Protein AF-A0A0P0Z8L7-F1 (afdb_monomer_lite)

Foldseek 3Di:
DDFDQLQDVVRVRPDTDQAEPQLVVVCVVPDDPVRSVVCVVVVHDPCVDVVNVVVCVVCVPPDSHDDDPPPPPD

Structure (mmCIF, N/CA/C/O backbone):
data_AF-A0A0P0Z8L7-F1
#
_entry.id   AF-A0A0P0Z8L7-F1
#
loop_
_atom_site.group_PDB
_atom_site.id
_atom_site.type_symbol
_atom_site.label_atom_id
_atom_site.label_alt_id
_atom_site.label_comp_id
_atom_site.label_asym_id
_atom_site.label_entity_id
_atom_site.label_seq_id
_atom_site.pdbx_PDB_ins_code
_atom_site.Cartn_x
_atom_site.Cartn_y
_atom_site.Cartn_z
_atom_site.occupancy
_atom_site.B_iso_or_equiv
_atom_site.auth_seq_id
_atom_site.auth_comp_id
_atom_site.auth_asym_id
_atom_site.auth_atom_id
_atom_site.pdbx_PDB_model_num
ATOM 1 N N . MET A 1 1 ? 8.707 -7.927 -9.447 1.00 60.72 1 MET A N 1
ATOM 2 C CA . MET A 1 1 ? 7.592 -7.991 -8.474 1.00 60.72 1 MET A CA 1
ATOM 3 C C . MET A 1 1 ? 8.131 -8.098 -7.063 1.00 60.72 1 MET A C 1
ATOM 5 O O . MET A 1 1 ? 9.059 -8.866 -6.837 1.00 60.72 1 MET A O 1
ATOM 9 N N . ASP A 1 2 ? 7.536 -7.359 -6.131 1.00 69.38 2 ASP A N 1
ATOM 10 C CA . ASP A 1 2 ? 7.884 -7.350 -4.708 1.00 69.38 2 ASP A CA 1
ATOM 11 C C . ASP A 1 2 ? 6.847 -8.139 -3.891 1.00 69.38 2 ASP A C 1
ATOM 13 O O . ASP A 1 2 ? 5.674 -8.212 -4.271 1.00 69.38 2 ASP A O 1
ATOM 17 N N . ARG A 1 3 ? 7.258 -8.752 -2.775 1.00 72.81 3 ARG A N 1
ATOM 18 C CA . ARG A 1 3 ? 6.317 -9.428 -1.865 1.00 72.81 3 ARG A CA 1
ATOM 19 C C . ARG A 1 3 ? 5.840 -8.426 -0.833 1.00 72.81 3 ARG A C 1
ATOM 21 O O . ARG A 1 3 ? 6.572 -8.092 0.093 1.00 72.81 3 ARG A O 1
ATOM 28 N N . PHE A 1 4 ? 4.598 -7.988 -0.972 1.00 70.50 4 PHE A N 1
ATOM 29 C CA . PHE A 1 4 ? 3.985 -7.087 -0.012 1.00 70.50 4 PHE A CA 1
ATOM 30 C C . PHE A 1 4 ? 3.068 -7.851 0.925 1.00 70.50 4 PHE A C 1
ATOM 32 O O . PHE A 1 4 ? 2.345 -8.759 0.513 1.00 70.50 4 PHE A O 1
ATOM 39 N N . HIS A 1 5 ? 3.117 -7.467 2.194 1.00 72.25 5 HIS A N 1
ATOM 40 C CA . HIS A 1 5 ? 2.240 -7.969 3.236 1.00 72.25 5 HIS A CA 1
ATOM 41 C C . HIS A 1 5 ? 1.070 -6.986 3.390 1.00 72.25 5 HIS A C 1
ATOM 43 O O . HIS A 1 5 ? 1.265 -5.932 3.996 1.00 72.25 5 HIS A O 1
ATOM 49 N N . PRO A 1 6 ? -0.142 -7.295 2.878 1.00 65.19 6 PRO A N 1
ATOM 50 C CA . PRO A 1 6 ? -1.309 -6.418 3.026 1.00 65.19 6 PRO A CA 1
ATOM 51 C C . PRO A 1 6 ? -1.668 -6.188 4.490 1.00 65.19 6 PRO A C 1
ATOM 53 O O . PRO A 1 6 ? -2.187 -5.139 4.857 1.00 65.19 6 PRO A O 1
ATOM 56 N N . ILE A 1 7 ? -1.369 -7.188 5.318 1.00 62.16 7 ILE A N 1
ATOM 57 C CA . ILE A 1 7 ? -1.493 -7.131 6.763 1.00 62.16 7 ILE A CA 1
ATOM 58 C C . ILE A 1 7 ? -0.075 -7.138 7.338 1.00 62.16 7 ILE A C 1
ATOM 60 O O . ILE A 1 7 ? 0.672 -8.084 7.074 1.00 62.16 7 ILE A O 1
ATOM 64 N N . PRO A 1 8 ? 0.318 -6.126 8.133 1.00 61.94 8 PRO A N 1
ATOM 65 C CA . PRO A 1 8 ? 1.628 -6.099 8.767 1.00 61.94 8 PRO A CA 1
ATOM 66 C C . PRO A 1 8 ? 1.916 -7.388 9.546 1.00 61.94 8 PRO A C 1
ATOM 68 O O . PRO A 1 8 ? 1.049 -7.922 10.241 1.00 61.94 8 PRO A O 1
ATOM 71 N N . LYS A 1 9 ? 3.164 -7.866 9.488 1.00 59.84 9 LYS A N 1
ATOM 72 C CA . LYS A 1 9 ? 3.600 -9.112 10.144 1.00 59.84 9 LYS A CA 1
ATOM 73 C C . LYS A 1 9 ? 3.277 -9.141 11.646 1.00 59.84 9 LYS A C 1
ATOM 75 O O . LYS A 1 9 ? 2.878 -10.178 12.168 1.00 59.84 9 LYS A O 1
ATOM 80 N N . SER A 1 10 ? 3.359 -7.990 12.320 1.00 54.91 10 SER A N 1
ATOM 81 C CA . SER A 1 10 ? 3.019 -7.818 13.744 1.00 54.91 10 SER A CA 1
ATOM 82 C C . SER A 1 10 ? 1.550 -8.104 14.085 1.00 54.91 10 SER A C 1
ATOM 84 O O . SER A 1 10 ? 1.217 -8.280 15.250 1.00 54.91 10 SER A O 1
ATOM 86 N N . ARG A 1 11 ? 0.667 -8.154 13.082 1.00 55.31 11 ARG A N 1
ATOM 87 C CA . ARG A 1 11 ? -0.777 -8.409 13.206 1.00 55.31 11 ARG A CA 1
ATOM 88 C C . ARG A 1 11 ? -1.178 -9.803 12.704 1.00 55.31 11 ARG A C 1
ATOM 90 O O . ARG A 1 11 ? -2.357 -10.064 12.511 1.00 55.31 11 ARG A O 1
ATOM 97 N N . GLY A 1 12 ? -0.211 -10.695 12.475 1.00 56.22 12 GLY A N 1
ATOM 98 C CA . GLY A 1 12 ? -0.472 -12.059 12.007 1.00 56.22 12 GLY A CA 1
ATOM 99 C C . GLY A 1 12 ? -0.631 -12.195 10.492 1.00 56.22 12 GLY A C 1
ATOM 100 O O . GLY A 1 12 ? -1.028 -13.260 10.023 1.00 56.22 12 GLY A O 1
ATOM 101 N N . GLY A 1 13 ? -0.291 -11.158 9.718 1.00 60.62 13 GLY A N 1
ATOM 102 C CA . GLY A 1 13 ? -0.282 -11.226 8.259 1.00 60.62 13 GLY A CA 1
ATOM 103 C C . GLY A 1 13 ? 0.682 -12.297 7.750 1.00 60.62 13 GLY A C 1
ATOM 104 O O . GLY A 1 13 ? 1.901 -12.131 7.821 1.00 60.62 13 GLY A O 1
ATOM 105 N N . ARG A 1 14 ? 0.130 -13.410 7.256 1.00 59.97 14 ARG A N 1
ATOM 106 C CA . ARG A 1 14 ? 0.880 -14.504 6.614 1.00 59.97 14 ARG A CA 1
ATOM 107 C C . ARG A 1 14 ? 0.802 -14.464 5.096 1.00 59.97 14 ARG A C 1
ATOM 109 O O . ARG A 1 14 ? 1.699 -14.987 4.443 1.00 59.97 14 ARG A O 1
ATOM 116 N N . ASP A 1 15 ? -0.210 -13.800 4.555 1.00 67.38 15 ASP A N 1
ATOM 117 C CA . ASP A 1 15 ? -0.372 -13.639 3.122 1.00 67.38 15 ASP A CA 1
ATOM 118 C C . ASP A 1 15 ? 0.607 -12.601 2.582 1.00 67.38 15 ASP A C 1
ATOM 120 O O . ASP A 1 15 ? 0.608 -11.426 2.960 1.00 67.38 15 ASP A O 1
ATOM 124 N N . THR A 1 16 ? 1.468 -13.068 1.687 1.00 68.25 16 THR A N 1
ATOM 125 C CA . THR A 1 16 ? 2.250 -12.213 0.803 1.00 68.25 16 THR A CA 1
ATOM 126 C C . THR A 1 16 ? 1.579 -12.206 -0.547 1.00 68.25 16 THR A C 1
ATOM 128 O O . THR A 1 16 ? 1.457 -13.254 -1.182 1.00 68.25 16 THR A O 1
ATOM 131 N N . VAL A 1 17 ? 1.199 -11.026 -1.006 1.00 70.81 17 VAL A N 1
ATOM 132 C CA . VAL A 1 17 ? 0.731 -10.839 -2.374 1.00 70.81 17 VAL A CA 1
ATOM 133 C C . VAL A 1 17 ? 1.870 -10.257 -3.193 1.00 70.81 17 VAL A C 1
ATOM 135 O O . VAL A 1 17 ? 2.634 -9.407 -2.725 1.00 70.81 17 VAL A O 1
ATOM 138 N N . ALA A 1 18 ? 2.024 -10.761 -4.413 1.00 72.88 18 ALA A N 1
ATOM 139 C CA . ALA A 1 18 ? 2.983 -10.203 -5.346 1.00 72.88 18 ALA A CA 1
ATOM 140 C C . ALA A 1 18 ? 2.427 -8.864 -5.838 1.00 72.88 18 ALA A C 1
ATOM 142 O O . ALA A 1 18 ? 1.384 -8.818 -6.490 1.00 72.88 18 ALA A O 1
ATOM 143 N N . VAL A 1 19 ? 3.097 -7.771 -5.487 1.00 76.19 19 VAL A N 1
ATOM 144 C CA . VAL A 1 19 ? 2.711 -6.423 -5.909 1.00 76.19 19 VAL A CA 1
ATOM 145 C C . VAL A 1 19 ? 3.833 -5.772 -6.692 1.00 76.19 19 VAL A C 1
ATOM 147 O O . VAL A 1 19 ? 4.996 -6.183 -6.657 1.00 76.19 19 VAL A O 1
ATOM 150 N N . HIS A 1 20 ? 3.479 -4.707 -7.393 1.00 80.31 20 HIS A N 1
ATOM 151 C CA . HIS A 1 20 ? 4.458 -3.823 -7.995 1.00 80.31 20 HIS A CA 1
ATOM 152 C C . HIS A 1 20 ? 5.247 -3.083 -6.899 1.00 80.31 20 HIS A C 1
ATOM 154 O O . HIS A 1 20 ? 4.642 -2.668 -5.906 1.00 80.31 20 HIS A O 1
ATOM 160 N N . PRO A 1 21 ? 6.550 -2.814 -7.087 1.00 80.12 21 PRO A N 1
ATOM 161 C CA . PRO A 1 21 ? 7.334 -1.993 -6.158 1.00 80.12 21 PRO A CA 1
ATOM 162 C C . PRO A 1 21 ? 6.693 -0.623 -5.880 1.00 80.12 21 PRO A C 1
ATOM 164 O O . PRO A 1 21 ? 6.676 -0.155 -4.745 1.00 80.12 21 PRO A O 1
ATOM 167 N N . ILE A 1 22 ? 6.079 -0.018 -6.904 1.00 81.50 22 ILE A N 1
ATOM 168 C CA . ILE A 1 22 ? 5.333 1.242 -6.780 1.00 81.50 22 ILE A CA 1
ATOM 169 C C . ILE A 1 22 ? 4.084 1.121 -5.892 1.00 81.50 22 ILE A C 1
ATOM 171 O O . ILE A 1 22 ? 3.704 2.090 -5.241 1.00 81.50 22 ILE A O 1
ATOM 175 N N . CYS A 1 23 ? 3.438 -0.050 -5.831 1.00 78.81 23 CYS A N 1
ATOM 176 C CA . CYS A 1 23 ? 2.283 -0.254 -4.957 1.00 78.81 23 CYS A CA 1
ATOM 177 C C . CYS A 1 23 ? 2.696 -0.184 -3.488 1.00 78.81 2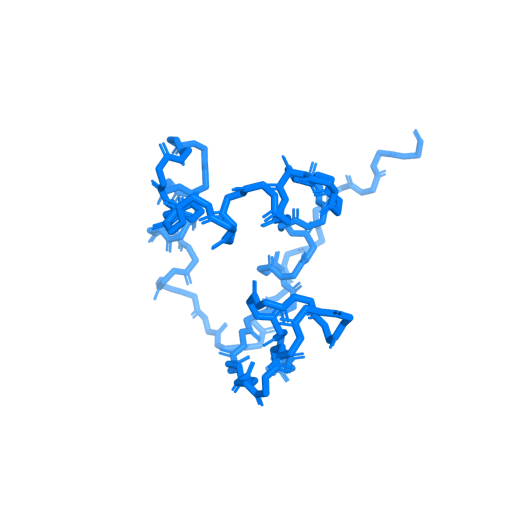3 CYS A C 1
ATOM 179 O O . CYS A 1 23 ? 2.006 0.466 -2.711 1.00 78.81 23 CYS A O 1
ATOM 181 N N . ARG A 1 24 ? 3.825 -0.810 -3.122 1.00 79.00 24 ARG A N 1
ATOM 182 C CA . ARG A 1 24 ? 4.372 -0.723 -1.762 1.00 79.00 24 ARG A CA 1
ATOM 183 C C . ARG A 1 24 ? 4.670 0.729 -1.391 1.00 79.00 24 ARG A C 1
ATOM 185 O O . ARG A 1 24 ? 4.162 1.208 -0.388 1.00 79.00 24 ARG A O 1
ATOM 192 N N . GLU A 1 25 ? 5.400 1.436 -2.253 1.00 80.81 25 GLU A N 1
ATOM 193 C CA . GLU A 1 25 ? 5.752 2.847 -2.049 1.00 80.81 25 GLU A CA 1
ATOM 194 C C . GLU A 1 25 ? 4.514 3.743 -1.912 1.00 80.81 25 GLU A C 1
ATOM 196 O O . GLU A 1 25 ? 4.443 4.587 -1.027 1.00 80.81 25 GLU A O 1
ATOM 201 N N . THR A 1 26 ? 3.493 3.518 -2.741 1.00 82.56 26 THR A N 1
ATOM 202 C CA . THR A 1 26 ? 2.243 4.285 -2.680 1.00 82.56 26 THR A CA 1
ATOM 203 C C . THR A 1 26 ? 1.486 4.020 -1.384 1.00 82.56 26 THR A C 1
ATOM 205 O O . THR A 1 26 ? 0.932 4.953 -0.809 1.00 82.56 26 THR A O 1
ATOM 208 N N . ILE A 1 27 ? 1.453 2.773 -0.909 1.00 80.50 27 ILE A N 1
ATOM 209 C CA . ILE A 1 27 ? 0.795 2.432 0.355 1.00 80.50 27 ILE A CA 1
ATOM 210 C C . ILE A 1 27 ? 1.528 3.091 1.526 1.00 80.50 27 ILE A C 1
ATOM 212 O O . ILE A 1 27 ? 0.868 3.737 2.334 1.00 80.50 27 ILE A O 1
ATOM 216 N N . ASP A 1 28 ? 2.860 3.010 1.564 1.00 78.81 28 ASP A N 1
ATOM 217 C CA . ASP A 1 28 ? 3.681 3.659 2.595 1.00 78.81 28 ASP A CA 1
ATOM 218 C C . ASP A 1 28 ? 3.560 5.199 2.553 1.00 78.81 28 ASP A C 1
ATOM 220 O O . ASP A 1 28 ? 3.611 5.857 3.589 1.00 78.81 28 ASP A O 1
ATOM 224 N N . ALA A 1 29 ? 3.361 5.788 1.366 1.00 83.50 29 ALA A N 1
ATOM 225 C CA . ALA A 1 29 ? 3.188 7.232 1.194 1.00 83.50 29 ALA A CA 1
ATOM 226 C C . ALA A 1 29 ? 1.776 7.741 1.539 1.00 83.50 29 ALA A C 1
ATOM 228 O O . ALA A 1 29 ? 1.620 8.906 1.899 1.00 83.50 29 ALA A O 1
ATOM 229 N N . ASN A 1 30 ? 0.741 6.905 1.395 1.00 82.62 30 ASN A N 1
ATOM 230 C CA . ASN A 1 30 ? -0.656 7.301 1.622 1.00 82.62 30 ASN A CA 1
ATOM 231 C C . ASN A 1 30 ? -1.201 6.862 2.983 1.00 82.62 30 ASN A C 1
ATOM 233 O O . ASN A 1 30 ? -2.201 7.418 3.432 1.00 82.62 30 ASN A O 1
ATOM 237 N N . PHE A 1 31 ? -0.593 5.859 3.617 1.00 84.12 31 PHE A N 1
ATOM 238 C CA . PHE A 1 31 ? -1.054 5.327 4.889 1.00 84.12 31 PHE A CA 1
ATOM 239 C C . PHE A 1 31 ? 0.095 5.165 5.867 1.00 84.12 31 PHE A C 1
ATOM 241 O O . PHE A 1 31 ? 1.127 4.567 5.578 1.00 84.12 31 PHE A O 1
ATOM 248 N N . THR A 1 32 ? -0.145 5.607 7.090 1.00 83.50 32 THR A N 1
ATOM 249 C CA . THR A 1 32 ? 0.712 5.268 8.219 1.00 83.50 32 THR A CA 1
ATOM 250 C C . THR A 1 32 ? 0.475 3.823 8.667 1.00 83.50 32 THR A C 1
ATOM 252 O O . THR A 1 32 ? -0.604 3.251 8.474 1.00 83.50 32 THR A O 1
ATOM 255 N N . ALA A 1 33 ? 1.457 3.230 9.353 1.00 79.31 33 ALA A N 1
ATOM 256 C CA . ALA A 1 33 ? 1.312 1.894 9.937 1.00 79.31 33 ALA A CA 1
ATOM 257 C C . ALA A 1 33 ? 0.068 1.783 10.843 1.00 79.31 33 ALA A C 1
ATOM 259 O O . ALA A 1 33 ? -0.618 0.764 10.826 1.00 79.31 33 ALA A O 1
ATOM 260 N N . SER A 1 34 ? -0.263 2.848 11.582 1.00 81.75 34 SER A N 1
ATOM 261 C CA . SER A 1 34 ? -1.452 2.923 12.440 1.00 81.75 34 SER A CA 1
ATOM 262 C C . SER A 1 34 ? -2.762 2.899 11.648 1.00 81.75 34 SER A C 1
ATOM 264 O O . SER A 1 34 ? -3.725 2.261 12.072 1.00 81.75 34 SER A O 1
ATOM 266 N N . GLU A 1 35 ? -2.815 3.556 10.487 1.00 83.06 35 GLU A N 1
ATOM 267 C CA . GLU A 1 35 ? -3.998 3.544 9.618 1.00 83.06 35 GLU A CA 1
ATOM 268 C C . GLU A 1 35 ? -4.188 2.198 8.930 1.00 83.06 35 GLU A C 1
ATOM 270 O O . GLU A 1 35 ? -5.310 1.695 8.898 1.00 83.06 35 GLU A O 1
ATOM 275 N N . LEU A 1 36 ? -3.106 1.585 8.438 1.00 80.94 36 LEU A N 1
ATOM 276 C CA . LEU A 1 36 ? -3.141 0.221 7.903 1.00 80.94 36 LEU A CA 1
ATOM 277 C C . LEU A 1 36 ? -3.690 -0.754 8.939 1.00 80.94 36 LEU A C 1
ATOM 279 O O . LEU A 1 36 ? -4.553 -1.578 8.650 1.00 80.94 36 LEU A O 1
ATOM 283 N N . VAL A 1 37 ? -3.218 -0.608 10.171 1.00 79.44 37 VAL A N 1
ATOM 284 C CA . VAL A 1 37 ? -3.658 -1.391 11.312 1.00 79.44 37 VAL A CA 1
ATOM 285 C C . VAL A 1 37 ? -5.145 -1.183 11.615 1.00 79.44 37 VAL A C 1
ATOM 287 O O . VAL A 1 37 ? -5.881 -2.163 11.700 1.00 79.44 37 VAL A O 1
ATOM 290 N N . ARG A 1 38 ? -5.606 0.067 11.737 1.00 83.81 38 ARG A N 1
ATOM 291 C CA . ARG A 1 38 ? -7.015 0.374 12.022 1.00 83.81 38 ARG A CA 1
ATOM 292 C C . ARG A 1 38 ? -7.934 -0.154 10.922 1.00 83.81 38 ARG A C 1
ATOM 294 O O . ARG A 1 38 ? -8.993 -0.694 11.220 1.00 83.81 38 ARG A O 1
ATOM 301 N N . ARG A 1 39 ? -7.526 -0.018 9.658 1.00 83.75 39 ARG A N 1
ATOM 302 C CA . ARG A 1 39 ? -8.269 -0.539 8.502 1.00 83.75 39 ARG A CA 1
ATOM 303 C C . ARG A 1 39 ? -8.307 -2.063 8.500 1.00 83.75 39 ARG A C 1
ATOM 305 O O . ARG A 1 39 ? -9.365 -2.624 8.251 1.00 83.75 39 ARG A O 1
ATOM 312 N N . ALA A 1 40 ? -7.200 -2.724 8.839 1.00 77.56 40 ALA A N 1
ATOM 313 C CA . ALA A 1 40 ? -7.156 -4.177 8.968 1.00 77.56 40 ALA A CA 1
ATOM 314 C C . ALA A 1 40 ? -8.079 -4.686 10.090 1.00 77.56 40 ALA A C 1
ATOM 316 O O . ALA A 1 40 ? -8.804 -5.652 9.879 1.00 77.56 40 ALA A O 1
ATOM 317 N N . GLU A 1 41 ? -8.109 -4.019 11.249 1.00 82.12 41 GLU A N 1
ATOM 318 C CA . GLU A 1 41 ? -9.036 -4.356 12.343 1.00 82.12 41 GLU A CA 1
ATOM 319 C C . GLU A 1 41 ? -10.499 -4.109 11.978 1.00 82.12 41 GLU A C 1
ATOM 321 O O . GLU A 1 41 ? -11.366 -4.908 12.318 1.00 82.12 41 GLU A O 1
ATOM 326 N N . ALA A 1 42 ? -10.770 -3.017 11.267 1.00 82.56 42 ALA A N 1
ATOM 327 C CA . ALA A 1 42 ? -12.103 -2.684 10.787 1.00 82.56 42 ALA A CA 1
ATOM 328 C C . ALA A 1 42 ? -12.538 -3.516 9.563 1.00 82.56 42 ALA A C 1
ATOM 330 O O . ALA A 1 42 ? -13.665 -3.363 9.098 1.00 82.56 42 ALA A O 1
ATOM 331 N N . GLY A 1 43 ? -11.657 -4.354 8.996 1.00 80.62 43 GLY A N 1
ATOM 332 C CA . GLY A 1 43 ? -11.912 -5.070 7.742 1.00 80.62 43 GLY A CA 1
ATOM 333 C C . GLY A 1 43 ? -12.133 -4.144 6.538 1.00 80.62 43 GLY A C 1
ATOM 334 O O . GLY A 1 43 ? -12.746 -4.546 5.551 1.00 80.62 43 GLY A O 1
ATOM 335 N N . THR A 1 44 ? -11.674 -2.893 6.614 1.00 79.38 44 THR A N 1
ATOM 336 C CA . THR A 1 44 ? -11.875 -1.881 5.574 1.00 79.38 44 THR A CA 1
ATOM 337 C C . THR A 1 44 ? -10.808 -2.013 4.484 1.00 79.38 44 THR A C 1
ATOM 339 O O . THR A 1 44 ? -9.614 -1.899 4.783 1.00 79.38 44 THR A O 1
ATOM 342 N N . PRO A 1 45 ? -11.191 -2.190 3.208 1.00 79.12 45 PRO A N 1
ATOM 343 C CA . PRO A 1 45 ? -10.239 -2.229 2.104 1.00 79.12 45 PRO A CA 1
ATOM 344 C C . PRO A 1 45 ? -9.451 -0.918 1.969 1.00 79.12 45 PRO A C 1
ATOM 346 O O . PRO A 1 45 ? -9.983 0.172 2.172 1.00 79.12 45 PRO A O 1
ATOM 349 N N . LEU A 1 46 ? -8.192 -0.992 1.527 1.00 77.62 46 LEU A 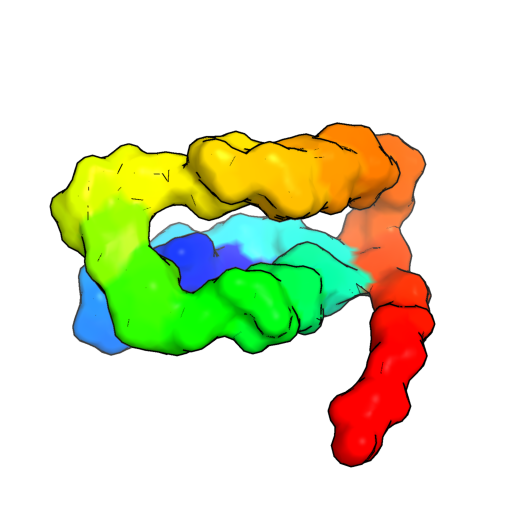N 1
ATOM 350 C CA . LEU A 1 46 ? -7.415 0.213 1.182 1.00 77.62 46 LEU A CA 1
ATOM 351 C C . LEU A 1 46 ? -8.026 0.972 -0.006 1.00 77.62 46 LEU A C 1
ATOM 353 O O . LEU A 1 46 ? -7.886 2.188 -0.103 1.00 77.62 46 LEU A O 1
ATOM 357 N N . THR A 1 47 ? -8.750 0.262 -0.876 1.00 78.00 47 THR A N 1
ATOM 358 C CA . THR A 1 47 ? -9.502 0.821 -2.009 1.00 78.00 47 THR A CA 1
ATOM 359 C C . THR A 1 47 ? -10.718 1.647 -1.594 1.00 78.00 47 THR A C 1
ATOM 361 O O . THR A 1 47 ? -11.350 2.238 -2.458 1.00 78.00 47 THR A O 1
ATOM 364 N N . ASP A 1 48 ? -11.061 1.689 -0.306 1.00 83.88 48 ASP A N 1
ATOM 365 C CA . ASP A 1 48 ? -12.079 2.602 0.221 1.00 83.88 48 ASP A CA 1
ATOM 366 C C . ASP A 1 48 ? -11.624 4.072 0.123 1.00 83.88 48 ASP A C 1
ATOM 368 O O . ASP A 1 48 ? -12.431 4.983 -0.021 1.00 83.88 48 ASP A O 1
ATOM 372 N N . ASN A 1 49 ? -10.307 4.314 0.109 1.00 82.31 49 ASN A N 1
ATOM 373 C CA . ASN A 1 49 ? -9.763 5.628 -0.212 1.00 82.31 49 ASN A CA 1
ATOM 374 C C . ASN A 1 49 ? -9.799 5.858 -1.734 1.00 82.31 49 A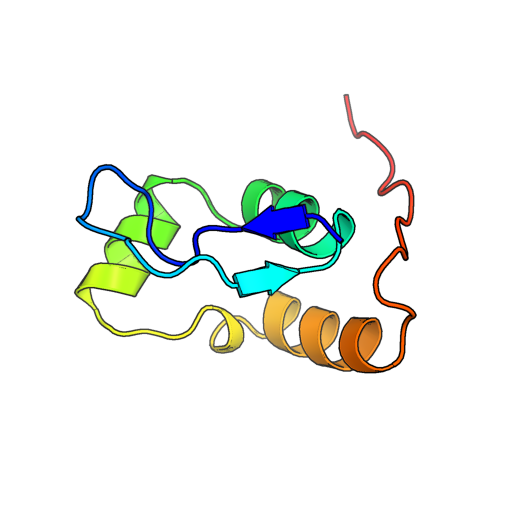SN A C 1
ATOM 376 O O . ASN A 1 49 ? -9.157 5.127 -2.493 1.00 82.31 49 ASN A O 1
ATOM 380 N N . GLU A 1 50 ? -10.494 6.908 -2.180 1.00 84.12 50 GLU A N 1
ATOM 381 C CA . GLU A 1 50 ? -10.631 7.265 -3.599 1.00 84.12 50 GLU A CA 1
ATOM 382 C C . GLU A 1 50 ? -9.286 7.446 -4.324 1.00 84.12 50 GLU A C 1
ATOM 384 O O . GLU A 1 50 ? -9.149 7.056 -5.488 1.00 84.12 50 GLU A O 1
ATOM 389 N N . VAL A 1 51 ? -8.267 7.972 -3.636 1.00 81.81 51 VAL A N 1
ATOM 390 C CA . VAL A 1 51 ? -6.921 8.189 -4.185 1.00 81.81 51 VAL A CA 1
ATOM 391 C C . VAL A 1 51 ? -6.287 6.844 -4.522 1.00 81.81 51 VAL A C 1
ATOM 393 O O . VAL A 1 51 ? -5.776 6.628 -5.623 1.00 81.81 51 VAL A O 1
ATOM 396 N N . VAL A 1 52 ? -6.402 5.900 -3.593 1.00 82.88 52 VAL A N 1
ATOM 397 C CA . VAL A 1 52 ? -5.845 4.553 -3.715 1.00 82.88 52 VAL A CA 1
ATOM 398 C C . VAL A 1 52 ? -6.643 3.733 -4.718 1.00 82.88 52 VAL A C 1
ATOM 400 O O . VAL A 1 52 ? -6.054 3.028 -5.531 1.00 82.88 52 VAL A O 1
ATOM 403 N N . ALA A 1 53 ? -7.969 3.871 -4.749 1.00 85.25 53 ALA A N 1
ATOM 404 C CA . ALA A 1 53 ? -8.816 3.227 -5.748 1.00 85.25 53 ALA A CA 1
ATOM 405 C C . ALA A 1 53 ? -8.437 3.647 -7.177 1.00 85.25 53 ALA A C 1
ATOM 407 O O . ALA A 1 53 ? -8.318 2.805 -8.074 1.00 85.25 53 ALA A O 1
ATOM 408 N N . ARG A 1 54 ? -8.209 4.950 -7.397 1.00 84.12 54 ARG A N 1
ATOM 409 C CA . ARG A 1 54 ? -7.753 5.487 -8.688 1.00 84.12 54 ARG A CA 1
ATOM 410 C C . ARG A 1 54 ? -6.355 4.988 -9.041 1.00 84.12 54 ARG A C 1
ATOM 412 O O . ARG A 1 54 ? -6.132 4.600 -10.187 1.00 84.12 54 ARG A O 1
ATOM 419 N N . PHE A 1 55 ? -5.449 4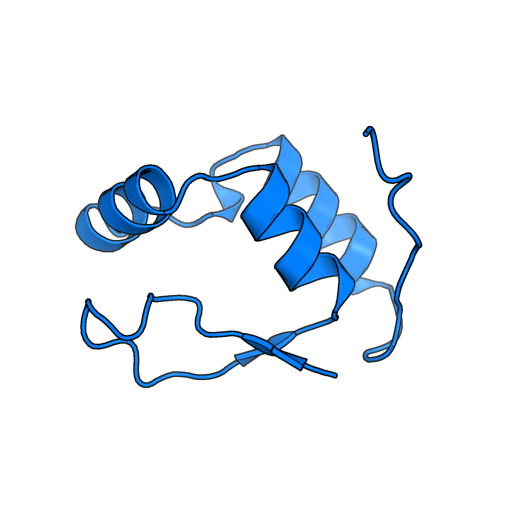.940 -8.066 1.00 84.81 55 PHE A N 1
ATOM 420 C CA . PHE A 1 55 ? -4.112 4.383 -8.252 1.00 84.81 55 PHE A CA 1
ATOM 421 C C . PHE A 1 55 ? -4.156 2.901 -8.650 1.00 84.81 55 PHE A C 1
ATOM 423 O O . PHE A 1 55 ? -3.534 2.519 -9.640 1.00 84.81 55 PHE A O 1
ATOM 430 N N . VAL A 1 56 ? -4.945 2.080 -7.947 1.00 82.94 56 VAL A N 1
ATOM 431 C CA . VAL A 1 56 ? -5.100 0.646 -8.240 1.00 82.94 56 VAL A CA 1
ATOM 432 C C . VAL A 1 56 ? -5.631 0.434 -9.659 1.00 82.94 56 VAL A C 1
ATOM 434 O O . VAL A 1 56 ? -5.082 -0.377 -10.401 1.00 82.94 56 VAL A O 1
ATOM 437 N N . LYS A 1 57 ? -6.636 1.207 -10.094 1.00 85.75 57 LYS A N 1
ATOM 438 C CA . LYS A 1 57 ? -7.140 1.141 -11.480 1.00 85.75 57 LYS A CA 1
ATOM 439 C C . LYS A 1 57 ? -6.074 1.501 -12.519 1.00 85.75 57 LYS A C 1
ATOM 441 O O . LYS A 1 57 ? -6.009 0.887 -13.584 1.00 85.75 57 LYS A O 1
ATOM 446 N N . TRP A 1 58 ? -5.239 2.493 -12.225 1.00 86.69 58 TRP A N 1
ATOM 447 C CA . TRP A 1 58 ? -4.178 2.931 -13.129 1.00 86.69 58 TRP A CA 1
ATOM 448 C C . TRP A 1 58 ? -3.018 1.926 -13.215 1.00 86.69 58 TRP A C 1
ATOM 450 O O . TRP A 1 58 ? -2.542 1.630 -14.319 1.00 86.69 58 TRP A O 1
ATOM 460 N N . VAL A 1 59 ? -2.592 1.369 -12.074 1.00 83.38 59 VAL A N 1
ATOM 461 C CA . VAL A 1 59 ? -1.488 0.398 -12.002 1.00 83.38 59 VAL A CA 1
ATOM 462 C C . VAL A 1 59 ? -1.907 -0.994 -12.478 1.00 83.38 59 VAL A C 1
ATOM 464 O O . VAL A 1 59 ? -1.068 -1.727 -12.982 1.00 83.38 59 VAL A O 1
ATOM 467 N N . ALA A 1 60 ? -3.197 -1.346 -12.418 1.00 82.69 60 ALA A N 1
ATOM 468 C CA . ALA A 1 60 ? -3.708 -2.626 -12.924 1.00 82.69 60 ALA A CA 1
ATOM 469 C C . ALA A 1 60 ? -3.408 -2.861 -14.418 1.00 82.69 60 ALA A C 1
ATOM 471 O O . ALA A 1 60 ? -3.358 -4.000 -14.864 1.00 82.69 60 ALA A O 1
ATOM 472 N N . ASN A 1 61 ? -3.179 -1.790 -15.184 1.00 81.75 61 ASN A N 1
ATOM 473 C CA . ASN A 1 61 ? -2.813 -1.846 -16.601 1.00 81.75 61 ASN A CA 1
ATOM 474 C C . ASN A 1 61 ? -1.291 -1.750 -16.840 1.00 81.75 61 ASN A C 1
ATOM 476 O O . ASN A 1 61 ? -0.862 -1.417 -17.947 1.00 81.75 61 ASN A O 1
ATOM 480 N N . LYS A 1 62 ? -0.456 -1.925 -15.809 1.00 82.00 62 LYS A N 1
ATOM 481 C CA . LYS A 1 62 ? 1.009 -1.811 -15.892 1.00 82.00 62 LYS A CA 1
ATOM 482 C C . LYS A 1 62 ? 1.679 -3.172 -15.671 1.00 82.00 62 LYS A C 1
ATOM 484 O O . LYS A 1 62 ? 1.089 -4.041 -15.036 1.00 82.00 62 LYS A O 1
ATOM 489 N N . PRO A 1 63 ? 2.891 -3.379 -16.219 1.00 77.50 63 PRO A N 1
ATOM 490 C CA . PRO A 1 63 ? 3.611 -4.632 -16.039 1.00 77.50 63 PRO A CA 1
ATOM 491 C C . PRO A 1 63 ? 4.034 -4.837 -14.581 1.00 77.50 63 PRO A C 1
ATOM 493 O O . PRO A 1 63 ? 4.290 -3.881 -13.858 1.00 77.50 63 PRO A O 1
ATOM 496 N N . ALA A 1 64 ? 4.183 -6.101 -14.192 1.00 70.31 64 ALA A N 1
ATOM 497 C CA . ALA A 1 64 ? 4.465 -6.569 -12.833 1.00 70.31 64 ALA A CA 1
ATOM 498 C C . ALA A 1 64 ? 5.751 -5.985 -12.190 1.00 70.31 64 ALA A C 1
ATOM 500 O O . ALA A 1 64 ? 5.871 -5.878 -10.965 1.00 70.31 64 ALA A O 1
ATOM 501 N N . ASP A 1 65 ? 6.699 -5.555 -13.021 1.00 67.75 65 ASP A N 1
ATOM 502 C CA . ASP A 1 65 ? 7.965 -4.917 -12.634 1.00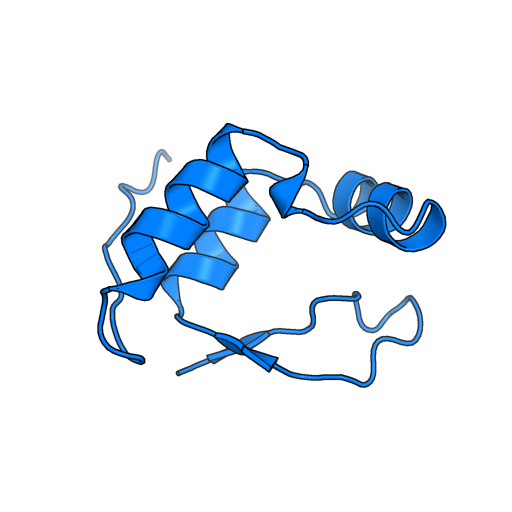 67.75 65 ASP A CA 1
ATOM 503 C C . ASP A 1 65 ? 7.954 -3.393 -12.810 1.00 67.75 65 ASP A C 1
ATOM 505 O O . ASP A 1 65 ? 8.989 -2.736 -12.728 1.00 67.75 65 ASP A O 1
ATOM 509 N N . PHE A 1 66 ? 6.779 -2.803 -13.043 1.00 74.62 66 PHE A N 1
ATOM 510 C CA . PHE A 1 66 ? 6.644 -1.368 -13.214 1.00 74.62 66 PHE A CA 1
ATOM 511 C C . PHE A 1 66 ? 6.974 -0.630 -11.915 1.00 74.62 66 PHE A C 1
ATOM 513 O O . PHE A 1 66 ? 6.281 -0.739 -10.898 1.00 74.62 66 PHE A O 1
ATOM 520 N N . HIS A 1 67 ? 8.032 0.165 -11.984 1.00 67.12 67 HIS A N 1
ATOM 521 C CA . HIS A 1 67 ? 8.424 1.107 -10.958 1.00 67.12 67 HIS A CA 1
ATOM 522 C C . HIS A 1 67 ? 8.478 2.489 -11.606 1.00 67.12 67 HIS A C 1
ATOM 524 O O . HIS A 1 67 ? 9.346 2.771 -12.429 1.00 67.12 67 HIS A O 1
ATOM 530 N N . SER A 1 68 ? 7.508 3.340 -11.276 1.00 61.72 68 SER A N 1
ATOM 531 C CA . SER A 1 68 ? 7.651 4.771 -11.524 1.00 61.72 68 SER A CA 1
ATOM 532 C C . SER A 1 68 ? 8.420 5.323 -10.342 1.00 61.72 68 SER A C 1
ATOM 534 O O . SER A 1 68 ? 8.000 5.090 -9.213 1.00 61.72 68 SER A O 1
ATOM 536 N N . ALA A 1 69 ? 9.495 6.067 -10.589 1.00 51.03 69 ALA A N 1
ATOM 537 C CA . ALA A 1 69 ? 10.081 6.911 -9.562 1.00 51.03 69 ALA A CA 1
ATOM 538 C C . ALA A 1 69 ? 9.007 7.929 -9.163 1.00 51.03 69 ALA A C 1
ATOM 540 O O . ALA A 1 69 ? 8.798 8.923 -9.868 1.00 51.03 69 ALA A O 1
ATOM 541 N N . THR A 1 70 ? 8.243 7.658 -8.102 1.00 48.94 70 THR A N 1
ATOM 542 C CA . THR A 1 70 ? 7.469 8.738 -7.511 1.00 48.94 70 THR A CA 1
ATOM 543 C C . THR A 1 70 ? 8.503 9.677 -6.915 1.00 48.94 70 THR A C 1
ATOM 545 O O . THR A 1 70 ? 9.460 9.275 -6.255 1.00 48.94 70 THR A O 1
ATOM 548 N N . LYS A 1 71 ? 8.426 10.931 -7.348 1.00 43.44 71 LYS A N 1
ATOM 549 C CA . LYS A 1 71 ? 9.408 11.965 -7.057 1.00 43.44 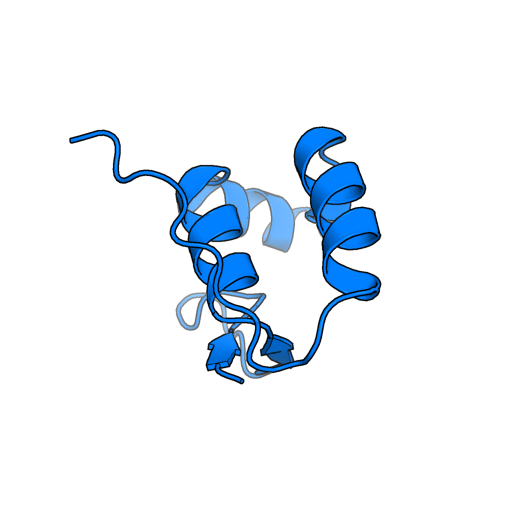71 LYS A CA 1
ATOM 550 C C . LYS A 1 71 ? 9.577 12.015 -5.538 1.00 43.44 71 LYS A C 1
ATOM 552 O O . LYS A 1 71 ? 8.653 12.432 -4.848 1.00 43.44 71 LYS A O 1
ATOM 557 N N . ALA A 1 72 ? 10.729 11.560 -5.045 1.00 40.31 72 ALA A N 1
ATOM 558 C CA . ALA A 1 72 ? 11.117 11.679 -3.652 1.00 40.31 72 ALA A CA 1
ATOM 559 C C . ALA A 1 72 ? 11.034 13.161 -3.261 1.00 40.31 72 ALA A C 1
ATOM 561 O O . ALA A 1 72 ? 11.896 13.966 -3.621 1.00 40.31 72 ALA A O 1
ATOM 562 N N . GLY A 1 73 ? 9.946 13.534 -2.594 1.00 40.91 73 GLY A N 1
ATOM 563 C CA . GLY A 1 73 ? 9.846 14.789 -1.872 1.00 40.91 73 GLY A CA 1
ATOM 564 C C . GLY A 1 73 ? 10.613 14.610 -0.575 1.00 40.91 73 GLY A C 1
ATOM 565 O O . GLY A 1 73 ? 10.071 14.056 0.375 1.00 40.91 73 GLY A O 1
ATOM 566 N N . ARG A 1 74 ? 11.896 14.979 -0.616 1.00 41.06 74 ARG A N 1
ATOM 567 C CA . ARG A 1 74 ? 12.760 15.198 0.548 1.00 41.06 74 ARG A CA 1
ATOM 568 C C . ARG A 1 74 ? 12.081 16.110 1.568 1.00 41.06 74 ARG A C 1
ATOM 570 O O . ARG A 1 74 ? 11.458 17.099 1.121 1.00 41.06 74 ARG A O 1
#

pLDDT: mean 73.54, std 12.08, range [40.31, 86.69]

Secondary structure (DSSP, 8-state):
-EEE-SS-GGGT--PPEEE-HHHHHHHHHH--HHHHHHHHHTT--GGGSHHHHHHHHHHTTS-TT---------

Radius of gyration: 12.41 Å; chains: 1; bounding box: 25×30×30 Å

Sequence (74 aa):
MDRFHPIPKSRGGRDTVAVHPICRETIDANFTASELVRRAEAGTPLTDNEVVARFVKWVANKPADFHSATKAGR